Protein AF-A0A966YI77-F1 (afdb_monomer)

Foldseek 3Di:
DPDCPPPFAEAADDDFFDFPDPVQDDPPQDPVQQDPRGGVCVPDVDDDPDHDPQRLVVSVVVCVVVRHQAYEDEPVDPSLLVSCVVCVRHYAYEYEFDAAAAAGPPVVRVVVRVVCCVVRVHDYYDYDPNRHDD

Nearest PDB structures (foldseek):
  8hjn-assembly1_A  TM=5.741E-01  e=4.277E-01  Siraitia grosvenorii
  8hjn-assembly2_B  TM=5.760E-01  e=7.723E-01  Siraitia grosvenorii
  8hjp-assembly1_B  TM=3.704E-01  e=3.080E-01  Siraitia grosvenorii
  8hjk-assembly1_A  TM=4.519E-01  e=8.247E-01  Siraitia grosvenorii
  8hjp-assembly2_A  TM=4.450E-01  e=1.306E+00  Siraitia grosvenorii

Structure (mmCIF, N/CA/C/O backbone):
data_AF-A0A966YI77-F1
#
_entry.id   AF-A0A966YI77-F1
#
loop_
_atom_site.group_PDB
_atom_site.id
_atom_site.type_symbol
_atom_site.label_atom_id
_atom_site.label_alt_id
_atom_site.label_comp_id
_atom_site.label_asym_id
_atom_site.label_entity_id
_atom_site.label_seq_id
_atom_site.pdbx_PDB_ins_code
_atom_site.Cartn_x
_atom_site.Cartn_y
_atom_site.Cartn_z
_atom_site.occupancy
_atom_site.B_iso_or_equiv
_atom_site.auth_seq_id
_atom_site.auth_comp_id
_atom_site.auth_asym_id
_atom_site.auth_atom_id
_atom_site.pdbx_PDB_model_num
ATOM 1 N N . MET A 1 1 ? -32.979 10.700 3.938 1.00 45.34 1 MET A N 1
ATOM 2 C CA . MET A 1 1 ? -32.088 9.740 3.259 1.00 45.34 1 MET A CA 1
ATOM 3 C C . MET A 1 1 ? -31.215 9.126 4.332 1.00 45.34 1 MET A C 1
ATOM 5 O O . MET A 1 1 ? -30.667 9.898 5.103 1.00 45.34 1 MET A O 1
ATOM 9 N N . ALA A 1 2 ? -31.134 7.800 4.444 1.00 50.31 2 ALA A N 1
ATOM 10 C CA . ALA A 1 2 ? -30.130 7.188 5.313 1.00 50.31 2 ALA A CA 1
ATOM 11 C C . ALA A 1 2 ? -28.764 7.429 4.652 1.00 50.31 2 ALA A C 1
ATOM 13 O O . ALA A 1 2 ? -28.449 6.792 3.650 1.00 50.31 2 ALA A O 1
ATOM 14 N N . GLY A 1 3 ? -28.051 8.461 5.104 1.00 59.66 3 GLY A N 1
ATOM 15 C CA . GLY A 1 3 ? -26.720 8.793 4.606 1.00 59.66 3 GLY A CA 1
ATOM 16 C C . GLY A 1 3 ? -25.700 7.751 5.056 1.00 59.66 3 GLY A C 1
ATOM 17 O O . GLY A 1 3 ? -25.945 7.008 6.002 1.00 59.66 3 GLY A O 1
ATOM 18 N N . LEU A 1 4 ? -24.537 7.729 4.408 1.00 68.56 4 LEU A N 1
ATOM 19 C CA . LEU A 1 4 ? -23.365 6.923 4.789 1.00 68.56 4 LEU A CA 1
ATOM 20 C C . LEU A 1 4 ? -22.726 7.386 6.123 1.00 68.56 4 LEU A C 1
ATOM 22 O O . LEU A 1 4 ? -21.553 7.132 6.381 1.00 68.56 4 LEU A O 1
ATOM 26 N N . GLU A 1 5 ? -23.472 8.104 6.963 1.00 72.81 5 GLU A N 1
ATOM 27 C CA . GLU A 1 5 ? -22.996 8.658 8.226 1.00 72.81 5 GLU A CA 1
ATOM 28 C C . GLU A 1 5 ? -22.591 7.516 9.171 1.00 72.81 5 GLU A C 1
ATOM 30 O O . GLU A 1 5 ? -23.388 6.631 9.479 1.00 72.81 5 GLU A O 1
ATOM 35 N N . GLY A 1 6 ? -21.328 7.524 9.609 1.00 72.81 6 GLY A N 1
ATOM 36 C CA . GLY A 1 6 ? -20.760 6.503 10.496 1.00 72.81 6 GLY A CA 1
ATOM 37 C C . GLY A 1 6 ? -20.132 5.291 9.797 1.00 72.81 6 GLY A C 1
ATOM 38 O O . GLY A 1 6 ? -19.595 4.427 10.487 1.00 72.81 6 GLY A O 1
ATOM 39 N N . ILE A 1 7 ? -20.149 5.219 8.460 1.00 78.50 7 ILE A N 1
ATOM 40 C CA . ILE A 1 7 ? -19.398 4.207 7.701 1.00 78.50 7 ILE A CA 1
ATOM 41 C C . ILE A 1 7 ? -18.035 4.796 7.335 1.00 78.50 7 ILE A C 1
ATOM 43 O O . ILE A 1 7 ? -17.959 5.817 6.653 1.00 78.50 7 ILE A O 1
ATOM 47 N N . SER A 1 8 ? -16.956 4.166 7.794 1.00 85.31 8 SER A N 1
ATOM 48 C CA . SER A 1 8 ? -15.597 4.614 7.497 1.00 85.31 8 SER A CA 1
ATOM 49 C C . SER A 1 8 ? -15.184 4.293 6.057 1.00 85.31 8 SER A C 1
ATOM 51 O O . SER A 1 8 ? -15.574 3.268 5.493 1.00 85.31 8 SER A O 1
ATOM 53 N N . ILE A 1 9 ? -14.378 5.173 5.455 1.00 94.75 9 ILE A N 1
ATOM 54 C CA . ILE A 1 9 ? -13.845 4.964 4.104 1.00 94.75 9 ILE A CA 1
ATOM 55 C C . ILE A 1 9 ? -12.737 3.906 4.152 1.00 94.75 9 ILE A C 1
ATOM 57 O O . ILE A 1 9 ? -11.890 3.919 5.050 1.00 94.75 9 ILE A O 1
ATOM 61 N N . VAL A 1 10 ? -12.743 3.009 3.163 1.00 95.25 10 VAL A N 1
ATOM 62 C CA . VAL A 1 10 ? -11.623 2.114 2.859 1.00 95.25 10 VAL A CA 1
ATOM 63 C C . VAL A 1 10 ? -10.952 2.629 1.594 1.00 95.25 10 VAL A C 1
ATOM 65 O O . VAL A 1 10 ? -11.561 2.594 0.525 1.00 95.25 10 VAL A O 1
ATOM 68 N N . ASP A 1 11 ? -9.722 3.116 1.716 1.00 95.38 11 ASP A N 1
ATOM 69 C CA . ASP A 1 11 ? -8.931 3.559 0.570 1.00 95.38 11 ASP A CA 1
ATOM 70 C C . ASP A 1 11 ? -8.051 2.406 0.071 1.00 95.38 11 ASP A C 1
ATOM 72 O O . ASP A 1 11 ? -7.274 1.822 0.829 1.00 95.38 11 ASP A O 1
ATOM 76 N N . THR A 1 12 ? -8.205 2.052 -1.206 1.00 94.56 12 THR A N 1
ATOM 77 C CA . THR A 1 12 ? -7.483 0.948 -1.854 1.00 94.56 12 THR A CA 1
ATOM 78 C C . THR A 1 12 ? -6.184 1.373 -2.540 1.00 94.56 12 THR A C 1
ATOM 80 O O . THR A 1 12 ? -5.569 0.555 -3.215 1.00 94.56 12 THR A O 1
ATOM 83 N N . MET A 1 13 ? -5.802 2.647 -2.434 1.00 89.62 13 MET A N 1
ATOM 84 C CA . MET A 1 13 ? -4.692 3.258 -3.168 1.00 89.62 13 MET A CA 1
ATOM 85 C C . MET A 1 13 ? -3.738 4.028 -2.239 1.00 89.62 13 MET A C 1
ATOM 87 O O . MET A 1 13 ? -3.097 4.986 -2.673 1.00 89.62 13 MET A O 1
ATOM 91 N N . ILE A 1 14 ? -3.621 3.626 -0.966 1.00 92.88 14 ILE A N 1
ATOM 92 C CA . ILE A 1 14 ? -2.700 4.289 -0.036 1.00 92.88 14 ILE A CA 1
ATOM 93 C C . ILE A 1 14 ? -1.248 3.942 -0.375 1.00 92.88 14 ILE A C 1
ATOM 95 O O . ILE A 1 14 ? -0.863 2.777 -0.499 1.00 92.88 14 ILE A O 1
ATOM 99 N N . GLY A 1 15 ? -0.425 4.986 -0.453 1.00 88.19 15 GLY A N 1
ATOM 100 C CA . GLY A 1 15 ? 1.028 4.908 -0.501 1.00 88.19 15 GLY A CA 1
ATOM 101 C C . GLY A 1 15 ? 1.646 5.798 0.572 1.00 88.19 15 GLY A C 1
ATOM 102 O O . GLY A 1 15 ? 1.064 6.805 0.968 1.00 88.19 15 GLY A O 1
ATOM 103 N N . PHE A 1 16 ? 2.832 5.422 1.037 1.00 89.38 16 PHE A N 1
ATOM 104 C CA . PHE A 1 16 ? 3.625 6.244 1.945 1.00 89.38 16 PHE A CA 1
ATOM 105 C C . PHE A 1 16 ? 4.532 7.159 1.132 1.00 89.38 16 PHE A C 1
ATOM 107 O O . PHE A 1 16 ? 5.102 6.723 0.128 1.00 89.38 16 PHE A O 1
ATOM 114 N N . ALA A 1 17 ? 4.681 8.406 1.577 1.00 77.38 17 ALA A N 1
ATOM 115 C CA . ALA A 1 17 ? 5.691 9.296 1.028 1.00 77.38 17 ALA A CA 1
ATOM 116 C C . ALA A 1 17 ? 7.069 8.637 1.196 1.00 77.38 17 ALA A C 1
ATOM 118 O O . ALA A 1 17 ? 7.489 8.340 2.314 1.00 77.38 17 ALA A O 1
ATOM 119 N N . ALA A 1 18 ? 7.732 8.340 0.082 1.00 63.09 18 ALA A N 1
ATOM 120 C CA . ALA A 1 18 ? 9.100 7.848 0.093 1.00 63.09 18 ALA A CA 1
ATOM 121 C C . ALA A 1 18 ? 10.071 9.035 0.187 1.00 63.09 18 ALA A C 1
ATOM 123 O O . ALA A 1 18 ? 9.743 10.099 -0.339 1.00 63.09 18 ALA A O 1
ATOM 124 N N . PRO A 1 19 ? 11.275 8.854 0.762 1.00 56.97 19 PRO A N 1
ATOM 125 C CA . PRO A 1 19 ? 12.334 9.848 0.670 1.00 56.97 19 PRO A CA 1
ATOM 126 C C . PRO A 1 19 ? 12.571 10.260 -0.789 1.00 56.97 19 PRO A C 1
ATOM 128 O O . PRO A 1 19 ? 12.538 9.438 -1.712 1.00 56.97 19 PRO A O 1
ATOM 131 N N . SER A 1 20 ? 12.805 11.545 -0.985 1.00 51.31 20 SER A N 1
ATOM 132 C CA . SER A 1 20 ? 12.860 12.251 -2.253 1.00 51.31 20 SER A CA 1
ATOM 133 C C . SER A 1 20 ? 13.758 11.542 -3.267 1.00 51.31 20 SER A C 1
ATOM 135 O O . SER A 1 20 ? 14.926 11.242 -3.024 1.00 51.31 20 SER A O 1
ATOM 137 N N . GLY A 1 21 ? 13.184 11.268 -4.445 1.00 50.59 21 GLY A N 1
ATOM 138 C CA . GLY A 1 21 ? 13.902 10.777 -5.626 1.00 50.59 21 GLY A CA 1
ATOM 139 C C . GLY A 1 21 ? 13.331 9.508 -6.262 1.00 50.59 21 GLY A C 1
ATOM 140 O O . GLY A 1 21 ? 13.342 9.404 -7.485 1.00 50.59 21 GLY A O 1
ATOM 141 N N . VAL A 1 22 ? 12.772 8.571 -5.487 1.00 49.94 22 VAL A N 1
ATOM 142 C CA . VAL A 1 22 ? 12.354 7.256 -6.032 1.00 49.94 22 VAL A CA 1
ATOM 143 C C . VAL A 1 22 ? 11.028 7.273 -6.802 1.00 49.94 22 VAL A C 1
ATOM 145 O O . VAL A 1 22 ? 10.904 6.528 -7.769 1.00 49.94 22 VAL A O 1
ATOM 148 N N . ASP A 1 23 ? 10.080 8.147 -6.442 1.00 52.28 23 ASP A N 1
ATOM 149 C CA . ASP A 1 23 ? 8.780 8.274 -7.138 1.00 52.28 23 ASP A CA 1
ATOM 150 C C . ASP A 1 23 ? 8.686 9.507 -8.055 1.00 52.28 23 ASP A C 1
ATOM 152 O O . ASP A 1 23 ? 7.743 9.650 -8.833 1.00 52.28 23 ASP A O 1
ATOM 156 N N . ARG A 1 24 ? 9.685 10.399 -8.002 1.00 52.97 24 ARG A N 1
ATOM 157 C CA . ARG A 1 24 ? 9.754 11.607 -8.845 1.00 52.97 24 ARG A CA 1
ATOM 158 C C . ARG A 1 24 ? 10.283 11.308 -10.247 1.00 52.97 24 ARG A C 1
ATOM 160 O O . ARG A 1 24 ? 10.083 12.109 -11.163 1.00 52.97 24 ARG A O 1
ATOM 167 N N . GLU A 1 25 ? 10.928 10.161 -10.442 1.00 56.06 25 GLU A N 1
ATOM 168 C CA . GLU A 1 25 ? 11.430 9.709 -11.734 1.00 56.06 25 GLU A CA 1
ATOM 169 C C . GLU A 1 25 ? 10.678 8.481 -12.230 1.00 56.06 25 GLU A C 1
ATOM 171 O O . GLU A 1 25 ? 10.935 7.367 -11.792 1.00 56.06 25 GLU A O 1
ATOM 176 N N . ILE A 1 26 ? 9.764 8.676 -13.185 1.00 64.44 26 ILE A N 1
ATOM 177 C CA . ILE A 1 26 ? 9.085 7.574 -13.877 1.00 64.44 26 ILE A CA 1
ATOM 178 C C . ILE A 1 26 ? 9.933 7.234 -15.114 1.00 64.44 26 ILE A C 1
ATOM 180 O O . ILE A 1 26 ? 9.938 8.022 -16.069 1.00 64.44 26 ILE A O 1
ATOM 184 N N . PRO A 1 27 ? 10.654 6.092 -15.154 1.00 62.62 27 PRO A N 1
ATOM 185 C CA . PRO A 1 27 ? 11.581 5.765 -16.246 1.00 62.62 27 PRO A CA 1
ATOM 186 C C . PRO A 1 27 ? 10.949 5.802 -17.644 1.00 62.62 27 PRO A C 1
ATOM 188 O O . PRO A 1 27 ? 11.626 6.083 -18.632 1.00 62.62 27 PRO A O 1
ATOM 191 N N . GLN A 1 28 ? 9.644 5.546 -17.721 1.00 67.38 28 GLN A N 1
ATOM 192 C CA . GLN A 1 28 ? 8.831 5.504 -18.931 1.00 67.38 28 GLN A CA 1
ATOM 193 C C . GLN A 1 28 ? 8.570 6.896 -19.523 1.00 67.38 28 GLN A C 1
ATOM 195 O O . GLN A 1 28 ? 8.252 7.009 -20.709 1.00 67.38 28 GLN A O 1
ATOM 200 N N . VAL A 1 29 ? 8.710 7.965 -18.735 1.00 69.50 29 VAL A N 1
ATOM 201 C CA . VAL A 1 29 ? 8.584 9.326 -19.255 1.00 69.50 29 VAL A CA 1
ATOM 202 C C . VAL A 1 29 ? 9.884 9.704 -19.948 1.00 69.50 29 VAL A C 1
ATOM 204 O O . VAL A 1 29 ? 10.970 9.705 -19.356 1.00 69.50 29 VAL A O 1
ATOM 207 N N . LYS A 1 30 ? 9.763 10.018 -21.241 1.00 71.25 30 LYS A N 1
ATOM 208 C CA . LYS A 1 30 ? 10.887 10.432 -22.085 1.00 71.25 30 LYS A CA 1
ATOM 209 C C . LYS A 1 30 ? 11.568 11.647 -21.465 1.00 71.25 30 LYS A C 1
ATOM 211 O O . LYS A 1 30 ? 10.879 12.562 -21.033 1.00 71.25 30 LYS A O 1
ATOM 216 N N . ALA A 1 31 ? 12.899 11.694 -21.511 1.00 74.50 31 ALA A N 1
ATOM 217 C CA . ALA A 1 31 ? 13.684 12.800 -20.952 1.00 74.50 31 ALA A CA 1
ATOM 218 C C . ALA A 1 31 ? 13.202 14.187 -21.425 1.00 74.50 31 ALA A C 1
ATOM 220 O O . ALA A 1 31 ? 13.126 15.110 -20.628 1.00 74.50 31 ALA A O 1
ATOM 221 N N . ALA A 1 32 ? 12.781 14.306 -22.690 1.00 77.38 32 ALA A N 1
ATOM 222 C CA . ALA A 1 32 ? 12.236 15.542 -23.264 1.00 77.38 32 ALA A CA 1
ATOM 223 C C . ALA A 1 32 ? 10.889 16.006 -22.665 1.00 77.38 32 ALA A C 1
ATOM 225 O O . ALA A 1 32 ? 10.432 17.101 -22.975 1.00 77.38 32 ALA A O 1
ATOM 226 N N . HIS A 1 33 ? 10.228 15.166 -21.867 1.00 70.62 33 HIS A N 1
ATOM 227 C CA . HIS A 1 33 ? 8.944 15.443 -21.216 1.00 70.62 33 HIS A CA 1
ATOM 228 C C . HIS A 1 33 ? 9.049 15.443 -19.686 1.00 70.62 33 HIS A C 1
ATOM 230 O O . HIS A 1 33 ? 8.025 15.514 -19.014 1.00 70.62 33 HIS A O 1
ATOM 236 N N . ARG A 1 34 ? 10.264 15.332 -19.134 1.00 73.75 34 ARG A N 1
ATOM 237 C CA . ARG A 1 34 ? 10.491 15.437 -17.691 1.00 73.75 34 ARG A CA 1
ATOM 238 C C . ARG A 1 34 ? 10.568 16.910 -17.299 1.00 73.75 34 ARG A C 1
ATOM 240 O O . ARG A 1 34 ? 11.136 17.714 -18.038 1.00 73.75 34 ARG A O 1
ATOM 247 N N . GLY A 1 35 ? 9.989 17.243 -16.150 1.00 71.31 35 GLY A N 1
ATOM 248 C CA . GLY A 1 35 ? 10.173 18.539 -15.512 1.00 71.31 35 GLY A CA 1
ATOM 249 C C . GLY A 1 35 ? 11.575 18.720 -14.932 1.00 71.31 35 GLY A C 1
ATOM 250 O O . GLY A 1 35 ? 12.403 17.810 -14.973 1.00 71.31 35 GLY A O 1
ATOM 251 N N . SER A 1 36 ? 11.841 19.913 -14.409 1.00 72.88 36 SER A N 1
ATOM 252 C CA . SER A 1 36 ? 13.119 20.263 -13.782 1.00 72.88 36 SER A CA 1
ATOM 253 C C . SER A 1 36 ? 13.239 19.805 -12.325 1.00 72.88 36 SER A C 1
ATOM 255 O O . SER A 1 36 ? 14.353 19.559 -11.874 1.00 72.88 36 SER A O 1
ATOM 257 N N . ALA A 1 37 ? 12.124 19.707 -11.599 1.00 70.38 37 ALA A N 1
ATOM 258 C CA . ALA A 1 37 ? 12.039 19.281 -10.204 1.00 70.38 37 ALA A CA 1
ATOM 259 C C . ALA A 1 37 ? 11.598 17.811 -10.082 1.00 70.38 37 ALA A C 1
ATOM 261 O O . ALA A 1 37 ? 12.169 17.055 -9.295 1.00 70.38 37 ALA A O 1
ATOM 262 N N . HIS A 1 38 ? 10.626 17.377 -10.888 1.00 70.44 38 HIS A N 1
ATOM 263 C CA . HIS A 1 38 ? 10.219 15.982 -11.040 1.00 70.44 38 HIS A CA 1
ATOM 264 C C . HIS A 1 38 ? 9.616 15.677 -12.424 1.00 70.44 38 HIS A C 1
ATOM 266 O O . HIS A 1 38 ? 9.278 16.541 -13.234 1.00 70.44 38 HIS A O 1
ATOM 272 N N . THR A 1 39 ? 9.439 14.390 -12.723 1.00 69.69 39 THR A N 1
ATOM 273 C CA . THR A 1 39 ? 9.014 13.901 -14.044 1.00 69.69 39 THR A CA 1
ATOM 274 C C . THR A 1 39 ? 7.669 14.455 -14.516 1.00 69.69 39 THR A C 1
ATOM 276 O O . THR A 1 39 ? 7.455 14.585 -15.720 1.00 69.69 39 THR A O 1
ATOM 279 N N . ALA A 1 40 ? 6.779 14.808 -13.591 1.00 72.56 40 ALA A N 1
ATOM 280 C CA . ALA A 1 40 ? 5.434 15.284 -13.887 1.00 72.56 40 ALA A CA 1
ATOM 281 C C . ALA A 1 40 ? 5.211 16.777 -13.556 1.00 72.56 40 ALA A C 1
ATOM 283 O O . ALA A 1 40 ? 4.068 17.163 -13.328 1.00 72.56 40 ALA A O 1
ATOM 284 N N . ASP A 1 41 ? 6.252 17.633 -13.551 1.00 74.69 41 ASP A N 1
ATOM 285 C CA . ASP A 1 41 ? 6.105 19.078 -13.213 1.00 74.69 41 ASP A CA 1
ATOM 286 C C . ASP A 1 41 ? 5.103 19.801 -14.114 1.00 74.69 41 ASP A C 1
ATOM 288 O O . ASP A 1 41 ? 4.481 20.782 -13.725 1.00 74.69 41 ASP A O 1
ATOM 292 N N . TYR A 1 42 ? 4.936 19.316 -15.346 1.00 72.56 42 TYR A N 1
ATOM 293 C CA . TYR A 1 42 ? 3.972 19.879 -16.286 1.00 72.56 42 TYR A CA 1
ATOM 294 C C . TYR A 1 42 ? 2.508 19.641 -15.865 1.00 72.56 42 TYR A C 1
ATOM 296 O O . TYR A 1 42 ? 1.619 20.285 -16.417 1.00 72.56 42 TYR A O 1
ATOM 304 N N . MET A 1 43 ? 2.248 18.715 -14.930 1.00 72.19 43 MET A N 1
ATOM 305 C CA . MET A 1 43 ? 0.919 18.416 -14.376 1.00 72.19 43 MET A CA 1
ATOM 306 C C . MET A 1 43 ? 0.763 18.846 -12.916 1.00 72.19 43 MET A C 1
ATOM 308 O O . MET A 1 43 ? -0.340 19.218 -12.524 1.00 72.19 43 MET A O 1
ATOM 312 N N . PHE A 1 44 ? 1.829 18.786 -12.115 1.00 73.81 44 PHE A N 1
ATOM 313 C CA . PHE A 1 44 ? 1.780 19.080 -10.683 1.00 73.81 44 PHE A CA 1
ATOM 314 C C . PHE A 1 44 ? 2.709 20.245 -10.359 1.00 73.81 44 PHE A C 1
ATOM 316 O O . PHE A 1 44 ? 3.924 20.121 -10.479 1.00 73.81 44 PHE A O 1
ATOM 323 N N . THR A 1 45 ? 2.119 21.377 -9.974 1.00 70.38 45 THR A N 1
ATOM 324 C CA . THR A 1 45 ? 2.842 22.636 -9.736 1.00 70.38 45 THR A CA 1
ATOM 325 C C . THR A 1 45 ? 3.106 22.928 -8.261 1.00 70.38 45 THR A C 1
ATOM 327 O O . THR A 1 45 ? 4.027 23.678 -7.970 1.00 70.38 45 THR A O 1
ATOM 330 N N . ASP A 1 46 ? 2.338 22.323 -7.349 1.00 74.75 46 ASP A N 1
ATOM 331 C CA . ASP A 1 46 ? 2.396 22.572 -5.900 1.00 74.75 46 ASP A CA 1
ATOM 332 C C . ASP A 1 46 ? 2.726 21.282 -5.130 1.00 74.75 46 ASP A C 1
ATOM 334 O O . ASP A 1 46 ? 1.977 20.843 -4.253 1.00 74.75 46 ASP A O 1
ATOM 338 N N . VAL A 1 47 ? 3.819 20.615 -5.507 1.00 70.56 47 VAL A N 1
ATOM 339 C CA . VAL A 1 47 ? 4.286 19.415 -4.799 1.00 70.56 47 VAL A CA 1
ATOM 340 C C . VAL A 1 47 ? 5.112 19.835 -3.581 1.00 70.56 47 VAL A C 1
ATOM 342 O O . VAL A 1 47 ? 6.008 20.661 -3.737 1.00 70.56 47 VAL A O 1
ATOM 345 N N . PRO A 1 48 ? 4.834 19.294 -2.379 1.00 70.12 48 PRO A N 1
ATOM 346 C CA . PRO A 1 48 ? 5.642 19.570 -1.195 1.00 70.12 48 PRO A CA 1
ATOM 347 C C . PRO A 1 48 ? 7.122 19.237 -1.421 1.00 70.12 48 PRO A C 1
ATOM 349 O O . PRO A 1 48 ? 7.451 18.186 -1.977 1.00 70.12 48 PRO A O 1
ATOM 352 N N . ASP A 1 49 ? 8.004 20.132 -0.974 1.00 66.00 49 ASP A N 1
ATOM 353 C CA . ASP A 1 49 ? 9.449 19.995 -1.179 1.00 66.00 49 ASP A CA 1
ATOM 354 C C . ASP A 1 49 ? 10.066 18.900 -0.293 1.00 66.00 49 ASP A C 1
ATOM 356 O O . ASP A 1 49 ? 10.922 18.141 -0.765 1.00 66.00 49 ASP A O 1
ATOM 360 N N . ASP A 1 50 ? 9.578 18.785 0.948 1.00 68.81 50 ASP A N 1
ATOM 361 C CA . ASP A 1 50 ? 10.159 17.954 2.005 1.00 68.81 50 ASP A CA 1
ATOM 362 C C . ASP A 1 50 ? 9.364 16.670 2.264 1.00 68.81 50 ASP A C 1
ATOM 364 O O . ASP A 1 50 ? 8.128 16.660 2.294 1.00 68.81 50 ASP A O 1
ATOM 368 N N . ASP A 1 51 ? 10.096 15.589 2.524 1.00 71.31 51 ASP A N 1
ATOM 369 C CA . ASP A 1 51 ? 9.512 14.323 2.952 1.00 71.31 51 ASP A CA 1
ATOM 370 C C . ASP A 1 51 ? 9.301 14.324 4.474 1.00 71.31 51 ASP A C 1
ATOM 372 O O . ASP A 1 51 ? 10.133 14.850 5.219 1.00 71.31 51 ASP A O 1
ATOM 376 N N . PRO A 1 52 ? 8.209 13.725 4.974 1.00 79.56 52 PRO A N 1
ATOM 377 C CA . PRO A 1 52 ? 7.986 13.615 6.408 1.00 79.56 52 PRO A CA 1
ATOM 378 C C . PRO A 1 52 ? 9.009 12.673 7.061 1.00 79.56 52 PRO A C 1
ATOM 380 O O . PRO A 1 52 ? 9.254 11.577 6.559 1.00 79.56 52 PRO A O 1
ATOM 383 N N . ASP A 1 53 ? 9.516 13.049 8.241 1.00 82.88 53 ASP A N 1
ATOM 384 C CA . ASP A 1 53 ? 10.420 12.205 9.044 1.00 82.88 53 ASP A CA 1
ATOM 385 C C . ASP A 1 53 ? 9.799 10.835 9.390 1.00 82.88 53 ASP A C 1
ATOM 387 O O . ASP A 1 53 ? 10.491 9.818 9.441 1.00 82.88 53 ASP A O 1
ATOM 391 N N . ASP A 1 54 ? 8.480 10.805 9.629 1.00 90.25 54 ASP A N 1
ATOM 392 C CA . ASP A 1 54 ? 7.690 9.582 9.818 1.00 90.25 54 ASP A CA 1
ATOM 393 C C . ASP A 1 54 ? 6.518 9.549 8.819 1.00 90.25 54 ASP A C 1
ATOM 395 O O . ASP A 1 54 ? 5.435 10.082 9.105 1.00 90.25 54 ASP A O 1
ATOM 399 N N . PRO A 1 55 ? 6.695 8.912 7.648 1.00 89.88 55 PRO A N 1
ATOM 400 C CA . PRO A 1 55 ? 5.664 8.872 6.617 1.00 89.88 55 PRO A CA 1
ATOM 401 C C . PRO A 1 55 ? 4.413 8.099 7.049 1.00 89.88 55 PRO A C 1
ATOM 403 O O . PRO A 1 55 ? 3.319 8.384 6.556 1.00 89.88 55 PRO A O 1
ATOM 406 N N . ILE A 1 56 ? 4.529 7.162 7.997 1.00 93.94 56 ILE A N 1
ATOM 407 C CA . ILE A 1 56 ? 3.386 6.396 8.513 1.00 93.94 56 ILE A CA 1
ATOM 408 C C . ILE A 1 56 ? 2.494 7.312 9.354 1.00 93.94 56 ILE A C 1
ATOM 410 O O . ILE A 1 56 ? 1.283 7.368 9.132 1.00 93.94 56 ILE A O 1
ATOM 414 N N . THR A 1 57 ? 3.088 8.071 10.279 1.00 94.38 57 THR A N 1
ATOM 415 C CA . THR A 1 57 ? 2.344 9.027 11.117 1.00 94.38 57 THR A CA 1
ATOM 416 C C . THR A 1 57 ? 1.733 10.155 10.284 1.00 94.38 57 THR A C 1
ATOM 418 O O . THR A 1 57 ? 0.581 10.532 10.514 1.00 94.38 57 THR A O 1
ATOM 421 N N . ALA A 1 58 ? 2.457 10.661 9.280 1.00 92.38 58 ALA A N 1
ATOM 422 C CA . ALA A 1 58 ? 1.927 11.664 8.355 1.00 92.38 58 ALA A CA 1
ATOM 423 C C . ALA A 1 58 ? 0.701 11.137 7.587 1.00 92.38 58 ALA A C 1
ATOM 425 O O . ALA A 1 58 ? -0.336 11.797 7.544 1.00 92.38 58 ALA A O 1
ATOM 426 N N . THR A 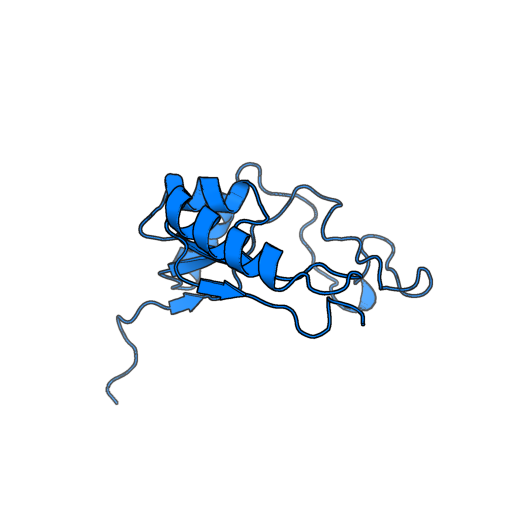1 59 ? 0.780 9.908 7.070 1.00 94.38 59 THR A N 1
ATOM 427 C CA . THR A 1 59 ? -0.333 9.268 6.351 1.00 94.38 59 THR A CA 1
ATOM 428 C C . THR A 1 59 ? -1.549 9.063 7.256 1.00 94.38 59 THR A C 1
ATOM 430 O O . THR A 1 59 ? -2.664 9.38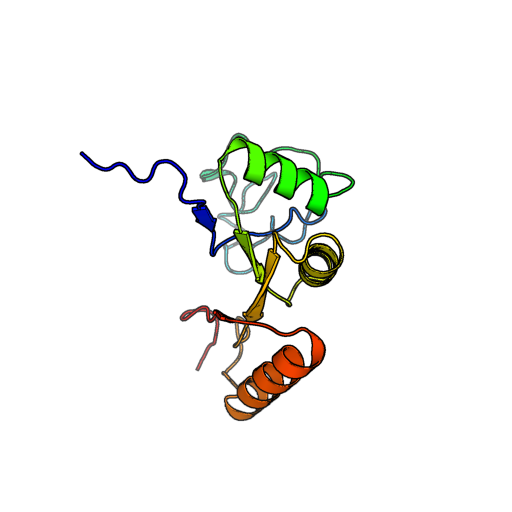8 6.860 1.00 94.38 59 THR A O 1
ATOM 433 N N . LEU A 1 60 ? -1.356 8.586 8.492 1.00 95.69 60 LEU A N 1
ATOM 434 C CA . LEU A 1 60 ? -2.450 8.425 9.459 1.00 95.69 60 LEU A CA 1
ATOM 435 C C . LEU A 1 60 ? -3.151 9.744 9.787 1.00 95.69 60 LEU A C 1
ATOM 437 O O . LEU A 1 60 ? -4.376 9.779 9.886 1.00 95.69 60 LEU A O 1
ATOM 441 N N . THR A 1 61 ? -2.382 10.825 9.921 1.00 95.00 61 THR A N 1
ATOM 442 C CA . THR A 1 61 ? -2.930 12.160 10.192 1.00 95.00 61 THR A CA 1
ATOM 443 C C . THR A 1 61 ? -3.865 12.603 9.067 1.00 95.00 61 THR A C 1
ATOM 445 O O . THR A 1 61 ? -4.973 13.075 9.329 1.00 95.00 61 THR A O 1
ATOM 448 N N . GLU A 1 62 ? -3.465 12.392 7.812 1.00 94.25 62 GLU A N 1
ATOM 449 C CA . GLU A 1 62 ? -4.313 12.710 6.660 1.00 94.25 62 GLU A CA 1
ATOM 450 C C . GLU A 1 62 ? -5.507 11.751 6.534 1.00 94.25 62 GLU A C 1
ATOM 452 O O . GLU A 1 62 ? -6.620 12.193 6.245 1.00 94.25 62 GLU A O 1
ATOM 457 N N . MET A 1 63 ? -5.335 10.458 6.835 1.00 95.31 63 MET A N 1
ATOM 458 C CA . MET A 1 63 ? -6.449 9.505 6.894 1.00 95.31 63 MET A CA 1
ATOM 459 C C . MET A 1 63 ? -7.524 9.961 7.888 1.00 95.31 63 MET A C 1
ATOM 461 O O . MET A 1 63 ? -8.706 9.985 7.543 1.00 95.31 63 MET A O 1
ATOM 465 N N . ASP A 1 64 ? -7.130 10.373 9.094 1.00 95.12 64 ASP A N 1
ATOM 466 C CA . ASP A 1 64 ? -8.056 10.855 10.123 1.00 95.12 64 ASP A CA 1
ATOM 467 C C . ASP A 1 64 ? -8.751 12.154 9.692 1.00 95.12 64 ASP A C 1
ATOM 469 O O . ASP A 1 64 ? -9.968 12.294 9.843 1.00 95.12 64 ASP A O 1
ATOM 473 N N . ARG A 1 65 ? -8.002 13.082 9.084 1.00 94.38 65 ARG A N 1
ATOM 474 C CA . ARG A 1 65 ? -8.531 14.347 8.554 1.00 94.38 65 ARG A CA 1
ATOM 475 C C . ARG A 1 65 ? -9.591 14.139 7.470 1.00 94.38 65 ARG A C 1
ATOM 477 O O . ARG A 1 65 ? -10.537 14.923 7.385 1.00 94.38 65 ARG A O 1
ATOM 484 N N . HIS A 1 66 ? -9.436 13.102 6.650 1.00 92.50 66 HIS A N 1
ATOM 485 C CA . HIS A 1 66 ? -10.299 12.817 5.503 1.00 92.50 66 HIS A CA 1
ATOM 486 C C . HIS A 1 66 ? -11.320 11.693 5.744 1.00 92.50 66 HIS A C 1
ATOM 488 O O . HIS A 1 66 ? -12.072 11.345 4.833 1.00 92.50 66 HIS A O 1
ATOM 494 N N . GLY A 1 67 ? -11.405 11.152 6.964 1.00 92.81 67 GLY A N 1
ATOM 495 C CA . GLY A 1 67 ? -12.384 10.120 7.323 1.00 92.81 67 GLY A CA 1
ATOM 496 C C . GLY A 1 67 ? -12.074 8.727 6.759 1.00 92.81 67 GLY A C 1
ATOM 497 O O . GLY A 1 67 ? -12.979 7.897 6.617 1.00 92.81 67 GLY A O 1
ATOM 498 N N . VAL A 1 68 ? -10.807 8.454 6.439 1.00 95.88 68 VAL A N 1
ATOM 499 C CA . VAL A 1 68 ? -10.326 7.142 5.993 1.00 95.88 68 VAL A CA 1
ATOM 500 C C . VAL A 1 68 ? -10.071 6.249 7.203 1.00 95.88 68 VAL A C 1
ATOM 502 O O . VAL A 1 68 ? -9.129 6.434 7.973 1.00 95.88 68 VAL A O 1
ATOM 505 N N . GLY A 1 69 ? -10.927 5.244 7.377 1.00 96.06 69 GLY A N 1
ATOM 506 C CA . GLY A 1 69 ? -10.800 4.289 8.474 1.00 96.06 69 GLY A CA 1
ATOM 507 C C . GLY A 1 69 ? -9.724 3.245 8.218 1.00 96.06 69 GLY A C 1
ATOM 508 O O . GLY A 1 69 ? -8.972 2.927 9.134 1.00 96.06 69 GLY A O 1
ATOM 509 N N . VAL A 1 70 ? -9.640 2.734 6.986 1.00 96.69 70 VAL A N 1
ATOM 510 C CA . VAL A 1 70 ? -8.707 1.661 6.619 1.00 96.69 70 VAL A CA 1
ATOM 511 C C . VAL A 1 70 ? -7.987 1.996 5.318 1.00 96.69 70 VAL A C 1
ATOM 513 O O . VAL A 1 70 ? -8.627 2.341 4.328 1.00 96.69 70 VAL A O 1
ATOM 516 N N . GLY A 1 71 ? -6.664 1.853 5.318 1.00 96.94 71 GLY A N 1
ATOM 517 C CA . GLY A 1 71 ? -5.821 1.921 4.129 1.00 96.94 71 GLY A CA 1
ATOM 518 C C . GLY A 1 71 ? -5.366 0.535 3.684 1.00 96.94 71 GLY A C 1
ATOM 519 O O . GLY A 1 71 ? -4.787 -0.214 4.474 1.00 96.94 71 GLY A O 1
ATOM 520 N N . LEU A 1 72 ? -5.596 0.190 2.419 1.00 97.25 72 LEU A N 1
ATOM 521 C CA . LEU A 1 72 ? -4.944 -0.947 1.775 1.00 97.25 72 LEU A CA 1
ATOM 522 C C . LEU A 1 72 ? -3.569 -0.502 1.275 1.00 97.25 72 LEU A C 1
ATOM 524 O O . LEU A 1 72 ? -3.472 0.467 0.525 1.00 97.25 72 LEU A O 1
ATOM 528 N N . VAL A 1 73 ? -2.519 -1.202 1.697 1.00 95.81 73 VAL A N 1
ATOM 529 C CA . VAL A 1 73 ? -1.128 -0.844 1.399 1.00 95.81 73 VAL A CA 1
ATOM 530 C C . VAL A 1 73 ? -0.340 -2.041 0.884 1.00 95.81 73 VAL A C 1
ATOM 532 O O . VAL A 1 73 ? -0.532 -3.182 1.310 1.00 95.81 73 VAL A O 1
ATOM 535 N N . ASN A 1 74 ? 0.569 -1.774 -0.048 1.00 92.00 74 ASN A N 1
ATOM 536 C CA . ASN A 1 74 ? 1.296 -2.807 -0.769 1.00 92.00 74 ASN A CA 1
ATOM 537 C C . ASN A 1 74 ? 2.566 -3.275 -0.049 1.00 92.00 74 ASN A C 1
ATOM 539 O O . ASN A 1 74 ? 3.399 -2.454 0.331 1.00 92.00 74 ASN A O 1
ATOM 543 N N . THR A 1 75 ? 2.773 -4.593 0.050 1.00 92.81 75 THR A N 1
ATOM 544 C CA . THR A 1 75 ? 3.966 -5.211 0.669 1.00 92.81 75 THR A CA 1
ATOM 545 C C . THR A 1 75 ? 5.293 -4.881 -0.027 1.00 92.81 75 THR A C 1
ATOM 547 O O . THR A 1 75 ? 6.357 -5.147 0.528 1.00 92.81 75 THR A O 1
ATOM 550 N N . GLY A 1 76 ? 5.268 -4.289 -1.226 1.00 84.62 76 GLY A N 1
ATOM 551 C CA . GLY A 1 76 ? 6.457 -3.890 -1.986 1.00 84.62 76 GLY A CA 1
ATOM 552 C C . GLY A 1 76 ? 7.290 -2.765 -1.356 1.00 84.62 76 GLY A C 1
ATOM 553 O O . GLY A 1 76 ? 8.394 -2.497 -1.829 1.00 84.62 76 GLY A O 1
ATOM 554 N N . ARG A 1 77 ? 6.787 -2.115 -0.301 1.00 81.56 77 ARG A N 1
ATOM 555 C CA . ARG A 1 77 ? 7.470 -1.059 0.459 1.00 81.56 77 ARG A CA 1
ATOM 556 C C . ARG A 1 77 ? 7.651 -1.494 1.925 1.00 81.56 77 ARG A C 1
ATOM 558 O O . ARG A 1 77 ? 6.674 -1.943 2.529 1.00 81.56 77 ARG A O 1
ATOM 565 N N . PRO A 1 78 ? 8.849 -1.353 2.527 1.00 87.62 78 PRO A N 1
ATOM 566 C CA . PRO A 1 78 ? 9.074 -1.687 3.939 1.00 87.62 78 PRO A CA 1
ATOM 567 C C . PRO A 1 78 ? 8.119 -0.964 4.899 1.00 87.62 78 PRO A C 1
ATOM 569 O O . PRO A 1 78 ? 7.673 -1.548 5.887 1.00 87.62 78 PRO A O 1
ATOM 572 N N . GLU A 1 79 ? 7.758 0.278 4.575 1.00 91.56 79 GLU A N 1
ATOM 573 C CA . GLU A 1 79 ? 6.862 1.126 5.358 1.00 91.56 79 GLU A CA 1
ATOM 574 C C . GLU A 1 79 ? 5.468 0.509 5.495 1.00 91.56 79 GLU A C 1
ATOM 576 O O . GLU A 1 79 ? 4.849 0.649 6.544 1.00 91.56 79 GLU A O 1
ATOM 581 N N . ALA A 1 80 ? 4.984 -0.229 4.490 1.00 93.62 80 ALA A N 1
ATOM 582 C CA . ALA A 1 80 ? 3.671 -0.867 4.551 1.00 93.62 80 ALA A CA 1
ATOM 583 C C . ALA A 1 80 ? 3.613 -1.975 5.601 1.00 93.62 80 ALA A C 1
ATOM 585 O O . ALA A 1 80 ? 2.668 -2.040 6.389 1.00 93.62 80 ALA A O 1
ATOM 586 N N . ILE A 1 81 ? 4.646 -2.822 5.648 1.00 95.19 81 ILE A N 1
ATOM 587 C CA . ILE A 1 81 ? 4.743 -3.895 6.642 1.00 95.19 81 ILE A CA 1
ATOM 588 C C . ILE A 1 81 ? 4.848 -3.287 8.045 1.00 95.19 81 ILE A C 1
ATOM 590 O O . ILE A 1 81 ? 4.180 -3.754 8.967 1.00 95.19 81 ILE A O 1
ATOM 594 N N . GLU A 1 82 ? 5.645 -2.230 8.210 1.00 95.50 82 GLU A N 1
ATOM 595 C CA . GLU A 1 82 ? 5.784 -1.539 9.494 1.00 95.50 82 GLU A CA 1
ATOM 596 C C . GLU A 1 82 ? 4.491 -0.824 9.917 1.00 95.50 82 GLU A C 1
ATOM 598 O O . GLU A 1 82 ? 4.084 -0.919 11.074 1.00 95.50 82 GLU A O 1
ATOM 603 N N . ALA A 1 83 ? 3.781 -0.186 8.986 1.00 96.31 83 ALA A N 1
ATOM 604 C CA . ALA A 1 83 ? 2.496 0.455 9.246 1.00 96.31 83 ALA A CA 1
ATOM 605 C C . ALA A 1 83 ? 1.444 -0.555 9.721 1.00 96.31 83 ALA A C 1
ATOM 607 O O . ALA A 1 83 ? 0.777 -0.319 10.727 1.00 96.31 83 ALA A O 1
ATOM 608 N N . ALA A 1 84 ? 1.347 -1.713 9.060 1.00 96.44 84 ALA A N 1
ATOM 609 C CA . ALA A 1 84 ? 0.447 -2.792 9.462 1.00 96.44 84 ALA A CA 1
ATOM 610 C C . ALA A 1 84 ? 0.828 -3.423 10.813 1.00 96.44 84 ALA A C 1
ATOM 612 O O . ALA A 1 84 ? -0.045 -3.910 11.528 1.00 96.44 84 ALA A O 1
ATOM 613 N N . ARG A 1 85 ? 2.112 -3.398 11.198 1.00 96.19 85 ARG A N 1
ATOM 614 C CA . ARG A 1 85 ? 2.561 -3.829 12.534 1.00 96.19 85 ARG A CA 1
ATOM 615 C C . ARG A 1 85 ? 2.223 -2.808 13.618 1.00 96.19 85 ARG A C 1
ATOM 617 O O . ARG A 1 85 ? 1.750 -3.201 14.682 1.00 96.19 85 ARG A O 1
ATOM 624 N N . ARG A 1 86 ? 2.464 -1.519 13.360 1.00 97.19 86 ARG A N 1
ATOM 625 C CA . ARG A 1 86 ? 2.211 -0.416 14.305 1.00 97.19 86 ARG A CA 1
ATOM 626 C C . ARG A 1 86 ? 0.716 -0.141 14.496 1.00 97.19 86 ARG A C 1
ATOM 628 O O . ARG A 1 86 ? 0.300 0.177 15.606 1.00 97.19 86 ARG A O 1
ATOM 635 N N . HIS A 1 87 ? -0.077 -0.269 13.430 1.00 97.44 87 HIS A N 1
ATOM 636 C CA . HIS A 1 87 ? -1.499 0.098 13.382 1.00 97.44 87 HIS A CA 1
ATOM 637 C C . HIS A 1 87 ? -2.332 -0.960 12.621 1.00 97.44 87 HIS A C 1
ATOM 639 O O . HIS A 1 87 ? -2.865 -0.685 11.540 1.00 97.44 87 HIS A O 1
ATOM 645 N N . PRO A 1 88 ? -2.443 -2.194 13.153 1.00 96.62 88 PRO A N 1
ATOM 646 C CA . PRO A 1 88 ? -3.081 -3.327 12.467 1.00 96.62 88 PRO A CA 1
ATOM 647 C C . PRO A 1 88 ? -4.591 -3.162 12.232 1.00 96.62 88 PRO A C 1
ATOM 649 O O . PRO A 1 88 ? -5.180 -3.892 11.436 1.00 96.62 88 PRO A O 1
ATOM 652 N N . ASP A 1 89 ? -5.231 -2.232 12.937 1.00 96.06 89 ASP A N 1
ATOM 653 C CA . ASP A 1 89 ? -6.633 -1.843 12.777 1.00 96.06 89 ASP A CA 1
ATOM 654 C C . ASP A 1 89 ? -6.844 -0.799 11.668 1.00 96.06 89 ASP A C 1
ATOM 656 O O . A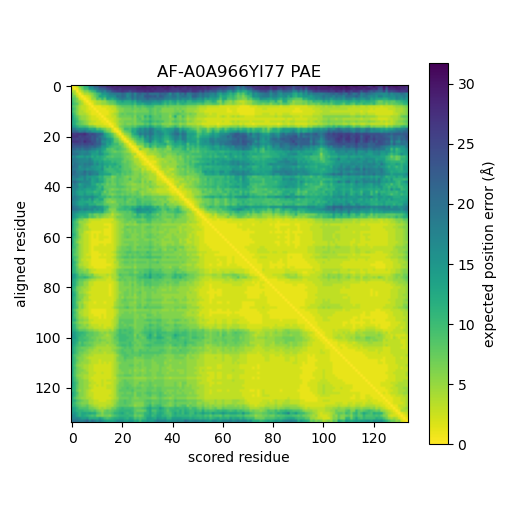SP A 1 89 ? -7.966 -0.629 11.192 1.00 96.06 89 ASP A O 1
ATOM 660 N N . ARG A 1 90 ? -5.771 -0.122 11.238 1.00 97.44 90 ARG A N 1
ATOM 661 C CA . ARG A 1 90 ? -5.807 0.960 10.244 1.00 97.44 90 ARG A CA 1
ATOM 662 C C . ARG A 1 90 ? -5.256 0.551 8.886 1.00 97.44 90 ARG A C 1
ATOM 664 O O . ARG A 1 90 ? -5.683 1.113 7.882 1.00 97.44 90 ARG A O 1
ATOM 671 N N . PHE A 1 91 ? -4.349 -0.424 8.833 1.00 97.56 91 PHE A N 1
ATOM 672 C CA . PHE A 1 91 ? -3.718 -0.851 7.585 1.00 97.56 91 PHE A CA 1
ATOM 673 C C . PHE A 1 91 ? -3.927 -2.333 7.293 1.00 97.56 91 PHE A C 1
ATOM 675 O O . PHE A 1 91 ? -3.705 -3.202 8.136 1.00 97.56 91 PHE A O 1
ATOM 682 N N . VAL A 1 92 ? -4.316 -2.622 6.054 1.00 97.44 92 VAL A N 1
ATOM 683 C CA . VAL A 1 92 ? -4.435 -3.977 5.513 1.00 97.44 92 VAL A CA 1
ATOM 684 C C . VAL A 1 92 ? -3.398 -4.150 4.414 1.00 97.44 92 VAL A C 1
ATOM 686 O O . VAL A 1 92 ? -3.222 -3.269 3.580 1.00 97.44 92 VAL A O 1
ATOM 689 N N . LEU A 1 93 ? -2.715 -5.293 4.407 1.00 97.56 93 LEU A N 1
ATOM 690 C CA . LEU A 1 93 ? -1.675 -5.571 3.424 1.00 97.56 93 LEU A CA 1
ATOM 691 C C . LEU A 1 93 ? -2.239 -6.236 2.167 1.00 97.56 93 LEU A C 1
ATOM 693 O O . LEU A 1 93 ? -3.077 -7.144 2.245 1.00 97.56 93 LEU A O 1
ATOM 697 N N . GLU A 1 94 ? -1.706 -5.835 1.019 1.00 96.69 94 GLU A N 1
ATOM 698 C CA . GLU A 1 94 ? -1.908 -6.486 -0.271 1.00 96.69 94 GLU A CA 1
ATOM 699 C C . GLU A 1 94 ? -0.589 -6.945 -0.897 1.00 96.69 94 GLU A C 1
ATOM 701 O O . GLU A 1 94 ? 0.447 -6.292 -0.762 1.00 96.69 94 GLU A O 1
ATOM 706 N N . THR A 1 95 ? -0.642 -8.060 -1.621 1.00 96.44 95 THR A N 1
ATOM 707 C CA . THR A 1 95 ? 0.485 -8.548 -2.421 1.00 96.44 95 THR A CA 1
ATOM 708 C C . THR A 1 95 ? 0.407 -7.965 -3.830 1.00 96.44 95 THR A C 1
ATOM 710 O O . THR A 1 95 ? -0.577 -8.201 -4.532 1.00 96.44 95 THR A O 1
ATOM 713 N N . HIS A 1 96 ? 1.448 -7.259 -4.286 1.00 92.50 96 HIS A N 1
ATOM 714 C CA . HIS A 1 96 ? 1.585 -6.957 -5.716 1.00 92.50 96 HIS A CA 1
ATOM 715 C C . HIS A 1 96 ? 2.033 -8.196 -6.488 1.00 92.50 96 HIS A C 1
ATOM 717 O O . HIS A 1 96 ? 2.975 -8.876 -6.062 1.00 92.50 96 HIS A O 1
ATOM 723 N N . VAL A 1 97 ? 1.423 -8.421 -7.648 1.00 92.56 97 VAL A N 1
ATOM 724 C CA . VAL A 1 97 ? 1.889 -9.406 -8.627 1.00 92.56 97 VAL A CA 1
ATOM 725 C C . VAL A 1 97 ? 2.254 -8.756 -9.947 1.00 92.56 97 VAL A C 1
ATOM 727 O O . VAL A 1 97 ? 1.650 -7.770 -10.372 1.00 92.56 97 VAL A O 1
ATOM 730 N N . GLY A 1 98 ? 3.219 -9.367 -10.629 1.00 88.06 98 GLY A N 1
ATOM 731 C CA . GLY A 1 98 ? 3.752 -8.849 -11.874 1.00 88.06 98 GLY A CA 1
ATOM 732 C C . GLY A 1 98 ? 4.784 -7.753 -11.631 1.00 88.06 98 GLY A C 1
ATOM 733 O O . GLY A 1 98 ? 4.737 -6.996 -10.664 1.00 88.06 98 GLY A O 1
ATOM 734 N N . GLN A 1 99 ? 5.748 -7.676 -12.540 1.00 83.81 99 GLN A N 1
ATOM 735 C CA . GLN A 1 99 ? 6.801 -6.677 -12.486 1.00 83.81 99 GLN A CA 1
ATOM 736 C C . GLN A 1 99 ? 6.799 -5.863 -13.774 1.00 83.81 99 GLN A C 1
ATOM 738 O O . GLN A 1 99 ? 6.743 -6.405 -14.878 1.00 83.81 99 GLN A O 1
ATOM 743 N N . MET A 1 100 ? 6.906 -4.545 -13.615 1.00 81.62 100 MET A N 1
ATOM 744 C CA . MET A 1 100 ? 7.062 -3.609 -14.722 1.00 81.62 100 MET A CA 1
ATOM 745 C C . MET A 1 100 ? 8.210 -4.040 -15.651 1.00 81.62 100 MET A C 1
ATOM 747 O O . MET A 1 100 ? 9.333 -4.264 -15.193 1.00 81.62 100 MET A O 1
ATOM 751 N N . GLY A 1 101 ? 7.940 -4.133 -16.954 1.00 81.94 101 GLY A N 1
ATOM 752 C CA . GLY A 1 101 ? 8.949 -4.441 -17.971 1.00 81.94 101 GLY A CA 1
ATOM 753 C C . GLY A 1 101 ? 9.401 -5.903 -18.023 1.00 81.94 101 GLY A C 1
ATOM 754 O O . GLY A 1 101 ? 10.404 -6.193 -18.675 1.00 81.94 101 GLY A O 1
ATOM 755 N N . ARG A 1 102 ? 8.698 -6.828 -17.352 1.00 83.75 102 ARG A N 1
ATOM 756 C CA . ARG A 1 102 ? 9.000 -8.268 -17.391 1.00 83.75 102 ARG A CA 1
ATOM 757 C C . ARG A 1 102 ? 7.759 -9.108 -17.714 1.00 83.75 102 ARG A C 1
ATOM 759 O O . ARG A 1 102 ? 6.662 -8.698 -17.344 1.00 83.75 102 ARG A O 1
ATOM 766 N N . PRO A 1 103 ? 7.917 -10.285 -18.346 1.00 89.00 103 PRO A N 1
ATOM 767 C CA . PRO A 1 103 ? 6.847 -11.273 -18.431 1.00 89.00 103 PRO A CA 1
ATOM 768 C C . PRO A 1 103 ? 6.395 -11.739 -17.046 1.00 89.00 103 PRO A C 1
ATOM 770 O O . PRO A 1 103 ? 7.199 -11.826 -16.115 1.00 89.00 103 PRO A O 1
ATOM 773 N N . V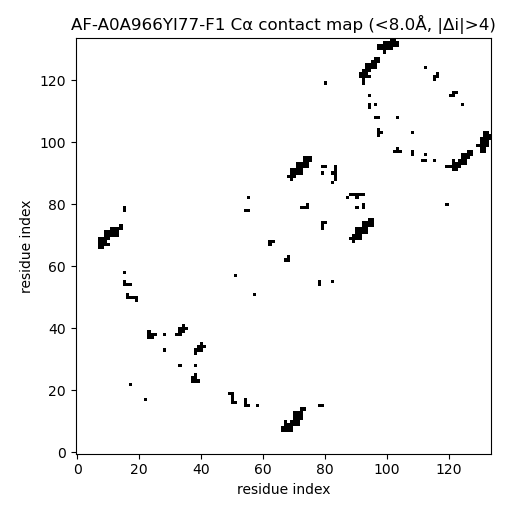AL A 1 104 ? 5.108 -12.061 -16.916 1.00 90.69 104 VAL A N 1
ATOM 774 C CA . VAL A 1 104 ? 4.538 -12.564 -15.658 1.00 90.69 104 VAL A CA 1
ATOM 775 C C . VAL A 1 104 ? 4.931 -14.029 -15.451 1.00 90.69 104 VAL A C 1
ATOM 777 O O . VAL A 1 104 ? 4.504 -14.901 -16.210 1.00 90.69 104 VAL A O 1
ATOM 780 N N . ASP A 1 105 ? 5.677 -14.326 -14.384 1.00 92.56 105 ASP A N 1
ATOM 781 C CA . ASP A 1 105 ? 5.876 -15.700 -13.906 1.00 92.56 105 ASP A CA 1
ATOM 782 C C . ASP A 1 105 ? 4.685 -16.132 -13.044 1.00 92.56 105 ASP A C 1
ATOM 784 O O . ASP A 1 105 ? 4.700 -16.022 -11.822 1.00 92.56 105 ASP A O 1
ATOM 788 N N . ILE A 1 106 ? 3.640 -16.655 -13.687 1.00 92.81 106 ILE A N 1
ATOM 789 C CA . ILE A 1 106 ? 2.386 -17.044 -13.021 1.00 92.81 106 ILE A CA 1
ATOM 790 C C . ILE A 1 106 ? 2.634 -17.963 -11.812 1.00 92.81 106 ILE A C 1
ATOM 792 O O . ILE A 1 106 ? 2.000 -17.809 -10.767 1.00 92.81 106 ILE A O 1
ATOM 796 N N . VAL A 1 107 ? 3.548 -18.932 -11.930 1.00 96.19 107 VAL A N 1
ATOM 797 C CA . VAL A 1 107 ? 3.803 -19.900 -10.852 1.00 96.19 107 VAL A CA 1
ATOM 798 C C . VAL A 1 107 ? 4.581 -19.243 -9.714 1.00 96.19 107 VAL A C 1
ATOM 800 O O . VAL A 1 107 ? 4.276 -19.499 -8.545 1.00 96.19 107 VAL A O 1
ATOM 803 N N . GLY A 1 108 ? 5.556 -18.393 -10.041 1.00 96.31 108 GLY A N 1
ATOM 804 C CA . GLY A 1 108 ? 6.268 -17.557 -9.077 1.00 96.31 108 GLY A CA 1
ATOM 805 C C . GLY A 1 108 ? 5.324 -16.645 -8.295 1.00 96.31 108 GLY A C 1
ATOM 806 O O . GLY A 1 108 ? 5.357 -16.649 -7.064 1.00 96.31 108 GLY A O 1
ATOM 807 N N . GLU A 1 109 ? 4.409 -15.960 -8.981 1.00 95.69 109 GLU A N 1
ATOM 808 C CA . GLU A 1 109 ? 3.443 -15.050 -8.356 1.00 95.69 109 GLU A CA 1
ATOM 809 C C . GLU A 1 109 ? 2.464 -15.782 -7.430 1.00 95.69 109 GLU A C 1
ATOM 811 O O . GLU A 1 109 ? 2.226 -15.353 -6.303 1.00 95.69 109 GLU A O 1
ATOM 816 N N . VAL A 1 110 ? 1.943 -16.949 -7.831 1.00 97.25 110 VAL A N 1
ATOM 817 C CA . VAL A 1 110 ? 1.072 -17.752 -6.950 1.00 97.25 110 VAL A CA 1
ATOM 818 C C . VAL A 1 110 ? 1.816 -18.207 -5.690 1.00 97.25 110 VAL A C 1
ATOM 820 O O . VAL A 1 110 ? 1.235 -18.235 -4.601 1.00 97.25 110 VAL A O 1
ATOM 823 N N . ARG A 1 111 ? 3.103 -18.563 -5.806 1.00 97.88 111 ARG A N 1
ATOM 824 C CA . ARG A 1 111 ? 3.938 -18.903 -4.641 1.00 97.88 111 ARG A CA 1
ATOM 825 C C . ARG A 1 111 ? 4.157 -17.687 -3.745 1.00 97.88 111 ARG A C 1
ATOM 827 O O . ARG A 1 111 ? 4.052 -17.835 -2.530 1.00 97.88 111 ARG A O 1
ATOM 834 N N . ARG A 1 112 ? 4.393 -16.513 -4.333 1.00 96.06 112 ARG A N 1
ATOM 835 C CA . ARG A 1 112 ? 4.549 -15.237 -3.625 1.00 96.06 112 ARG A CA 1
ATOM 836 C C . ARG A 1 112 ? 3.301 -14.874 -2.830 1.00 96.06 112 ARG A C 1
ATOM 838 O O . ARG A 1 112 ? 3.410 -14.677 -1.627 1.00 96.06 112 ARG A O 1
ATOM 845 N N . ILE A 1 113 ? 2.121 -14.905 -3.457 1.00 97.75 113 ILE A N 1
ATOM 846 C CA . ILE A 1 113 ? 0.835 -14.651 -2.784 1.00 97.75 113 ILE A CA 1
ATOM 847 C C . ILE A 1 113 ? 0.678 -15.559 -1.560 1.00 97.75 113 ILE A C 1
ATOM 849 O O . ILE A 1 113 ? 0.339 -15.093 -0.477 1.00 97.75 113 ILE A O 1
ATOM 853 N N . ARG A 1 114 ? 0.948 -16.863 -1.708 1.00 98.19 114 ARG A N 1
ATOM 854 C CA . ARG A 1 114 ? 0.838 -17.816 -0.591 1.00 98.19 114 ARG A CA 1
ATOM 855 C C . ARG A 1 114 ? 1.843 -17.531 0.522 1.00 98.19 114 ARG A C 1
ATOM 857 O O . ARG A 1 114 ? 1.476 -17.637 1.688 1.00 98.19 114 ARG A O 1
ATOM 864 N N . ALA A 1 115 ? 3.085 -17.210 0.167 1.00 97.75 115 ALA A N 1
ATOM 865 C CA . ALA A 1 115 ? 4.138 -16.910 1.130 1.00 97.75 115 ALA A CA 1
ATOM 866 C C . ALA A 1 115 ? 3.825 -15.629 1.916 1.00 97.75 115 ALA A C 1
ATOM 868 O O . ALA A 1 115 ? 3.801 -15.668 3.140 1.00 97.75 115 ALA A O 1
ATOM 869 N N . GLU A 1 116 ? 3.486 -14.534 1.233 1.00 97.31 116 GLU A N 1
ATOM 870 C CA . GLU A 1 116 ? 3.152 -13.261 1.881 1.00 97.31 116 GLU A CA 1
ATOM 871 C C . GLU A 1 116 ? 1.853 -13.338 2.691 1.00 97.31 116 GLU A C 1
ATOM 873 O O . GLU A 1 116 ? 1.760 -12.741 3.762 1.00 97.31 116 GLU A O 1
ATOM 878 N N . HIS A 1 117 ? 0.863 -14.115 2.241 1.00 97.94 117 HIS A N 1
ATOM 879 C CA . HIS A 1 117 ? -0.330 -14.373 3.045 1.00 97.94 117 HIS A CA 1
ATOM 880 C C . HIS A 1 117 ? 0.010 -15.132 4.334 1.00 97.94 117 HIS A C 1
ATOM 882 O O . HIS A 1 117 ? -0.498 -14.790 5.397 1.00 97.94 117 HIS A O 1
ATOM 888 N N . ALA A 1 118 ? 0.879 -16.144 4.262 1.00 98.31 118 ALA A N 1
ATOM 889 C CA . ALA A 1 118 ? 1.299 -16.899 5.440 1.00 98.31 118 ALA A CA 1
ATOM 890 C C . ALA A 1 118 ? 2.169 -16.068 6.399 1.00 98.31 118 ALA A C 1
ATOM 892 O O . ALA A 1 118 ? 2.055 -16.226 7.611 1.00 98.31 118 ALA A O 1
ATOM 893 N N . GLU A 1 119 ? 3.031 -15.201 5.865 1.00 96.88 119 GLU A N 1
ATOM 894 C CA . GLU A 1 119 ? 3.974 -14.399 6.650 1.00 96.88 119 GLU A CA 1
ATOM 895 C C . GLU A 1 119 ? 3.327 -13.146 7.252 1.00 96.88 119 GLU A C 1
ATOM 897 O O . GLU A 1 119 ? 3.534 -12.841 8.426 1.00 96.88 119 GLU A O 1
ATOM 902 N N . PHE A 1 120 ? 2.527 -12.426 6.463 1.00 96.12 120 PHE A N 1
ATOM 903 C CA . PHE A 1 120 ? 1.997 -11.110 6.827 1.00 96.12 120 PHE A CA 1
ATOM 904 C C . PHE A 1 120 ? 0.470 -11.055 6.921 1.00 96.12 120 PHE A C 1
ATOM 906 O O . PHE A 1 120 ? -0.079 -10.044 7.356 1.00 96.12 120 PHE A O 1
ATOM 913 N N . GLY A 1 121 ? -0.242 -12.109 6.515 1.00 96.75 121 GLY A N 1
ATOM 914 C CA . GLY A 1 121 ? -1.705 -12.121 6.528 1.00 96.75 121 GLY A CA 1
ATOM 915 C C . GLY A 1 121 ? -2.332 -11.188 5.491 1.00 96.75 121 GLY A C 1
ATOM 916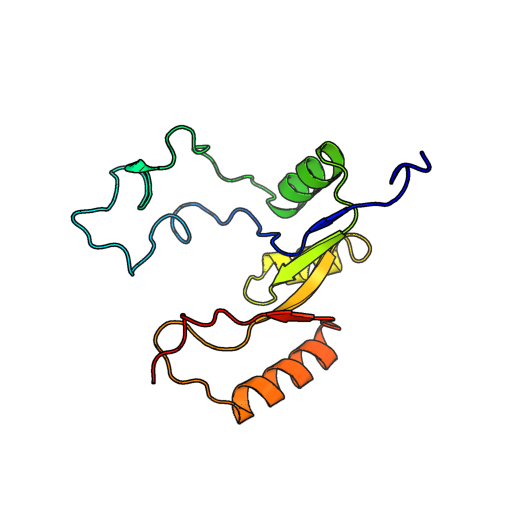 O O . GLY A 1 121 ? -3.385 -10.607 5.767 1.00 96.75 121 GLY A O 1
ATOM 917 N N . THR A 1 122 ? -1.703 -11.020 4.318 1.00 97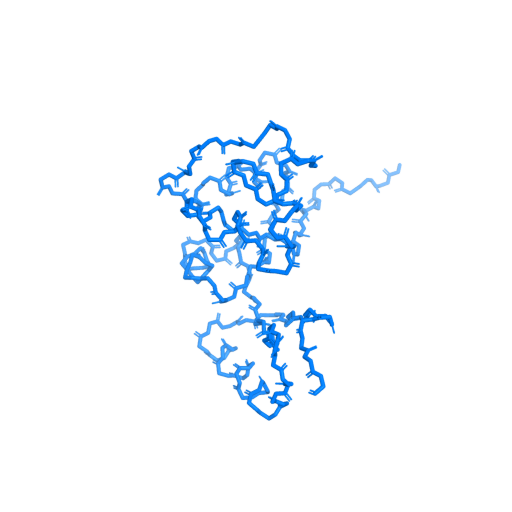.62 122 THR A N 1
ATOM 918 C CA . THR A 1 122 ? -2.237 -10.188 3.222 1.00 97.62 122 THR A CA 1
ATOM 919 C C . THR A 1 122 ? -3.680 -10.572 2.882 1.00 97.62 122 THR A C 1
ATOM 921 O O . THR A 1 122 ? -4.045 -11.748 2.900 1.00 97.62 122 THR A O 1
ATOM 924 N N . ARG A 1 123 ? -4.542 -9.587 2.601 1.00 97.00 123 ARG A N 1
ATOM 925 C CA . ARG A 1 123 ? -5.983 -9.814 2.349 1.00 97.00 123 ARG A CA 1
ATOM 926 C C . ARG A 1 123 ? -6.435 -9.450 0.940 1.00 97.00 123 ARG A C 1
ATOM 928 O O . ARG A 1 123 ? -7.591 -9.689 0.600 1.00 97.00 123 ARG A O 1
ATOM 935 N N . ALA A 1 124 ? -5.540 -8.900 0.131 1.00 96.94 124 ALA A N 1
ATOM 936 C CA . ALA A 1 124 ? -5.808 -8.560 -1.256 1.00 96.94 124 ALA A CA 1
ATOM 937 C C . ALA A 1 124 ? -4.578 -8.814 -2.133 1.00 96.94 124 ALA A C 1
ATOM 939 O O . ALA A 1 124 ? -3.467 -9.034 -1.644 1.00 96.94 124 ALA A O 1
ATOM 940 N N . VAL A 1 125 ? -4.811 -8.793 -3.441 1.00 95.88 125 VAL A N 1
ATOM 941 C CA . VAL A 1 125 ? -3.783 -8.900 -4.473 1.00 95.88 125 VAL A CA 1
ATOM 942 C C . VAL A 1 125 ? -4.013 -7.772 -5.468 1.00 95.88 125 VAL A C 1
ATOM 944 O O . VAL A 1 125 ? -5.138 -7.617 -5.949 1.00 95.88 125 VAL A O 1
ATOM 947 N N . SER A 1 126 ? -2.964 -7.023 -5.800 1.00 92.44 126 SER A N 1
ATOM 948 C CA . SER A 1 126 ? -3.005 -5.990 -6.836 1.00 92.44 126 SER A CA 1
ATOM 949 C C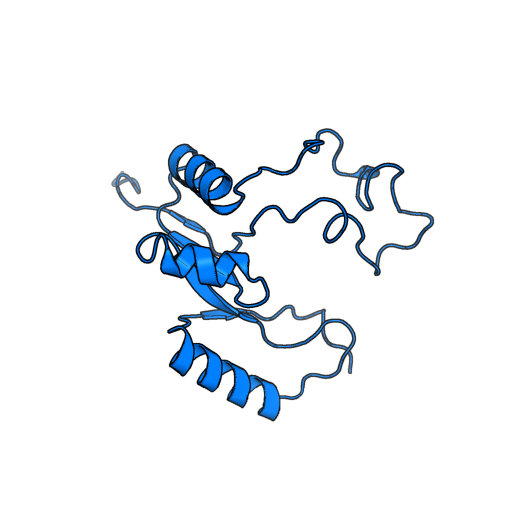 . SER A 1 126 ? -2.155 -6.367 -8.038 1.00 92.44 126 SER A C 1
ATOM 951 O O . SER A 1 126 ? -1.160 -7.083 -7.936 1.00 92.44 126 SER A O 1
ATOM 953 N N . PHE A 1 127 ? -2.569 -5.880 -9.204 1.00 90.12 127 PHE A N 1
ATOM 954 C CA . PHE A 1 127 ? -1.918 -6.130 -10.482 1.00 90.12 127 PHE A CA 1
ATOM 955 C C . PHE A 1 127 ? -2.054 -4.886 -11.353 1.00 90.12 127 PHE A C 1
ATOM 957 O O . PHE A 1 127 ? -3.158 -4.360 -11.503 1.00 90.12 127 PHE A O 1
ATOM 964 N N . PHE A 1 128 ? -0.954 -4.426 -11.951 1.00 86.50 128 PHE A N 1
ATOM 965 C CA . PHE A 1 128 ? -0.985 -3.320 -12.905 1.00 86.50 128 PHE A CA 1
ATOM 966 C C . PHE A 1 128 ? -0.979 -3.859 -14.348 1.00 86.50 128 PHE A C 1
ATOM 968 O O . PHE A 1 128 ? 0.067 -4.321 -14.809 1.00 86.50 128 PHE A O 1
ATOM 975 N N . PRO A 1 129 ? -2.099 -3.796 -15.099 1.00 80.75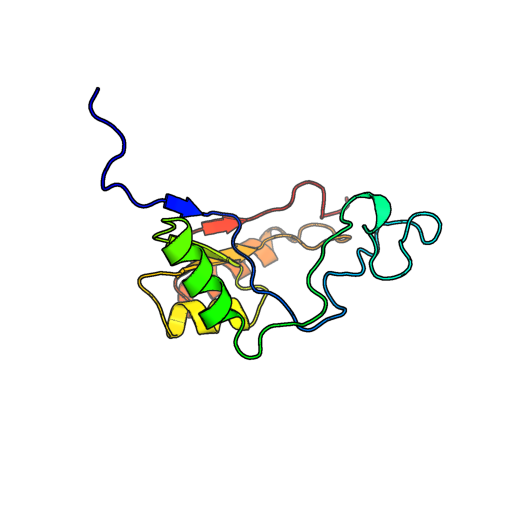 129 PRO A N 1
ATOM 976 C CA . PRO A 1 129 ? -2.258 -4.557 -16.345 1.00 80.75 129 PRO A CA 1
ATOM 977 C C . PRO A 1 129 ? -1.290 -4.205 -17.470 1.00 80.75 129 PRO A C 1
ATOM 979 O O . PRO A 1 129 ? -1.017 -5.043 -18.321 1.00 80.75 129 PRO A O 1
ATOM 982 N N . VAL A 1 130 ? -0.783 -2.971 -17.481 1.00 79.12 130 VAL A N 1
ATOM 983 C CA . VAL A 1 130 ? 0.152 -2.478 -18.505 1.00 79.12 130 VAL A CA 1
ATOM 984 C C . VAL A 1 130 ? 1.603 -2.458 -18.018 1.00 79.12 130 VAL A C 1
ATOM 986 O O . VAL A 1 130 ? 2.467 -1.893 -18.681 1.00 79.12 130 VAL A O 1
ATOM 989 N N . GLY A 1 131 ? 1.874 -3.040 -16.846 1.00 75.56 131 GLY A N 1
ATOM 990 C CA . GLY A 1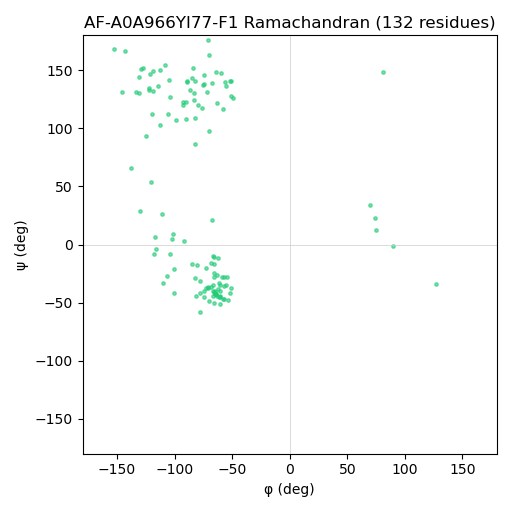 131 ? 3.222 -3.142 -16.299 1.00 75.56 131 GLY A CA 1
ATOM 991 C C . GLY A 1 131 ? 4.046 -4.251 -16.957 1.00 75.56 131 GLY A C 1
ATOM 992 O O . GLY A 1 131 ? 5.124 -3.971 -17.491 1.00 75.56 131 GLY A O 1
ATOM 993 N N . PRO A 1 132 ? 3.569 -5.506 -16.917 1.00 81.38 132 PRO A N 1
ATOM 994 C CA . PRO A 1 132 ? 4.245 -6.621 -17.563 1.00 81.38 132 PRO A CA 1
ATOM 995 C C . PRO A 1 132 ? 4.301 -6.470 -19.088 1.00 81.38 132 PRO A C 1
ATOM 997 O O . PRO A 1 132 ? 3.386 -5.925 -19.704 1.00 81.38 132 PRO A O 1
ATOM 1000 N N . VAL A 1 133 ? 5.363 -6.991 -19.701 1.00 77.19 133 VAL A N 1
ATOM 1001 C CA . VAL A 1 133 ? 5.519 -7.076 -21.168 1.00 77.19 133 VAL A CA 1
ATOM 1002 C C . VAL A 1 133 ? 5.389 -8.536 -21.625 1.00 77.19 133 VAL A C 1
ATOM 1004 O O . VAL A 1 133 ? 5.626 -9.417 -20.797 1.00 77.19 133 VAL A O 1
ATOM 1007 N N . PRO A 1 134 ? 4.994 -8.808 -22.886 1.00 65.94 134 PRO A N 1
ATOM 1008 C CA . PRO A 1 134 ? 4.894 -10.171 -23.416 1.00 65.94 134 PRO A CA 1
ATOM 1009 C C . PRO A 1 134 ? 6.185 -10.987 -23.286 1.00 65.94 134 PRO A C 1
ATOM 1011 O O . PRO A 1 134 ? 7.279 -10.395 -23.443 1.00 65.94 134 PRO A O 1
#

Sequence (134 aa):
MAGLEGISIVDTMIGFAAPSGVDREIPQVKAAHRGSAHTADYMFTDVPDDDPDDPITATLTEMDRHGVGVGLVNTGRPEAIEAARRHPDRFVLETHVGQMGRPVDIVGEVRRIRAEHAEFGTRAVSFFPVGPVP

Secondary structure (DSSP, 8-state):
----TTPPEEES---PPPSTTTTT--TTS-GGG--SSSTTTTT-S---SS--SSHHHHHHHHHHHHTEEEEEEETTSHHHHHHHHH-TTTEEEEEEES-TTS---HHHHHHHHHHHHHHH---EEEE-TTSS--

Mean predicted aligned error: 7.25 Å

Radius of gyration: 17.25 Å; Cα contacts (8 Å, |Δi|>4): 167; chains: 1; bounding box: 46×42×38 Å

pLDDT: mean 84.29, std 13.83, range [45.34, 98.31]

Solvent-accessible surface area (backbone atoms only — not comparable to full-atom values): 8132 Å² total; per-residue (Å²): 129,94,66,74,78,92,64,66,39,73,42,81,78,49,78,67,74,62,71,87,61,73,83,42,55,55,86,86,58,53,76,94,66,41,38,95,90,29,37,54,42,90,80,50,86,85,70,80,90,73,66,64,95,51,31,62,62,53,50,51,52,52,28,61,76,72,51,41,49,32,33,33,26,46,60,89,38,75,65,38,55,51,39,31,69,78,36,59,85,38,33,46,42,22,40,73,40,73,43,74,77,32,58,68,55,66,69,60,42,57,51,46,50,53,50,46,31,72,75,71,59,39,78,47,75,47,70,60,89,82,34,41,39,131